Protein AF-A0A8G0KSQ6-F1 (afdb_monomer)

pLDDT: mean 73.87, std 22.84, range [33.41, 97.75]

Foldseek 3Di:
DKDKDAADPQKKKFKDAPNAGDDIHDGGIDIDDDPRIDIDMDGLVAWDDDPDDVVRVCVPVVVVVQWDFDDDPPDDGTTHGPDVPDDDDDDDDDDDDDDDDDDDDD

Secondary structure (DSSP, 8-state):
-EEEEEEPTTEEEEEEETTEEEEEE-SEEEEEESSSEEEEEEETTS----SS-HHHHTTSHHHHHHEEEEEETTTEEEEEE--TT-----PPP-------------

Solvent-accessible surface area (backbone atoms only — not comparable to full-atom values): 6950 Å² total; per-residue (Å²): 91,79,46,82,46,78,30,50,86,63,29,37,31,42,30,26,44,89,90,38,83,74,49,78,39,60,62,44,80,46,79,48,78,51,73,72,71,45,75,47,77,44,55,46,88,44,69,73,81,72,98,63,66,60,78,66,54,50,72,39,62,72,55,39,72,31,45,45,84,42,83,44,93,92,84,46,75,50,31,43,46,55,49,99,84,55,88,77,89,81,77,83,88,80,87,92,77,91,78,88,81,80,88,83,76,134

Sequence (106 aa):
MIQRITIETFQVGLVFKNKKLTKVLTEGKHFLIGTQLEVRYFDMRTPFETDLELDVLLKNETLAQMLEVVEVADYHVVLQFVNKNFKTVLKKENMPFGKAFTSTNL

Mean predicted aligned error: 11.39 Å

Organism: NCBI:txid996

Structure (mmCIF, N/CA/C/O backbone):
data_AF-A0A8G0KSQ6-F1
#
_entry.id   AF-A0A8G0KSQ6-F1
#
loop_
_atom_site.group_PDB
_atom_site.id
_atom_site.type_symbol
_atom_site.label_atom_id
_atom_site.label_alt_id
_atom_site.label_comp_id
_atom_site.label_asym_id
_atom_site.label_entity_id
_atom_site.label_seq_id
_atom_site.pdbx_PDB_ins_code
_atom_site.Cartn_x
_atom_site.Cartn_y
_atom_site.Cartn_z
_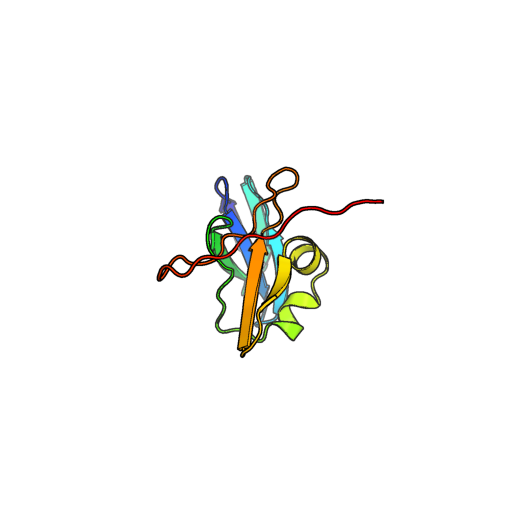atom_site.occupancy
_atom_site.B_iso_or_equiv
_atom_site.auth_seq_id
_atom_site.auth_comp_id
_atom_site.auth_asym_id
_atom_site.auth_atom_id
_atom_site.pdbx_PDB_model_num
ATOM 1 N N . MET A 1 1 ? -11.339 0.396 17.630 1.00 89.56 1 MET A N 1
ATOM 2 C CA . MET A 1 1 ? -9.966 0.858 17.921 1.00 89.56 1 MET A CA 1
ATOM 3 C C . MET A 1 1 ? -9.595 1.917 16.894 1.00 89.56 1 MET A C 1
ATOM 5 O O . MET A 1 1 ? -10.060 1.823 15.761 1.00 89.56 1 MET A O 1
ATOM 9 N N . ILE A 1 2 ? -8.835 2.939 17.287 1.00 94.50 2 ILE A N 1
ATOM 10 C CA . ILE A 1 2 ? -8.310 3.954 16.362 1.00 94.50 2 ILE A CA 1
ATOM 11 C C . ILE A 1 2 ? -6.805 3.732 16.251 1.00 94.50 2 ILE A C 1
ATOM 13 O O . ILE A 1 2 ? -6.137 3.569 17.268 1.00 94.50 2 ILE A O 1
ATOM 17 N N . GLN A 1 3 ? -6.290 3.703 15.027 1.00 94.19 3 GLN A N 1
ATOM 18 C CA . GLN A 1 3 ? -4.870 3.541 14.736 1.00 94.19 3 GLN A CA 1
ATOM 19 C C . GLN A 1 3 ? -4.403 4.721 13.888 1.00 94.19 3 GLN A C 1
ATOM 21 O O . GLN A 1 3 ? -5.058 5.077 12.906 1.00 94.19 3 GLN A O 1
ATOM 26 N N . ARG A 1 4 ? -3.283 5.337 14.271 1.00 96.50 4 ARG A N 1
ATOM 27 C CA . ARG A 1 4 ? -2.643 6.393 13.485 1.00 96.50 4 ARG A CA 1
ATOM 28 C C . ARG A 1 4 ? -1.538 5.771 12.645 1.00 96.50 4 ARG A C 1
ATOM 30 O O . ARG A 1 4 ? -0.614 5.191 13.204 1.00 96.50 4 ARG A O 1
ATOM 37 N N . ILE A 1 5 ? -1.641 5.926 11.333 1.00 97.38 5 ILE A N 1
ATOM 38 C CA . ILE A 1 5 ? -0.694 5.397 10.354 1.00 97.38 5 ILE A CA 1
ATOM 39 C C . ILE A 1 5 ? -0.009 6.570 9.659 1.00 97.38 5 ILE A C 1
ATOM 41 O O . ILE A 1 5 ? -0.662 7.551 9.302 1.00 97.38 5 ILE A O 1
ATOM 45 N N . THR A 1 6 ? 1.298 6.461 9.465 1.00 97.75 6 THR A N 1
ATOM 46 C CA . THR A 1 6 ? 2.067 7.374 8.619 1.00 97.75 6 THR A CA 1
ATOM 47 C C . THR A 1 6 ? 2.524 6.583 7.406 1.00 97.75 6 THR A C 1
ATOM 49 O O . THR A 1 6 ? 3.083 5.504 7.571 1.00 97.75 6 THR A O 1
ATOM 52 N N . ILE A 1 7 ? 2.259 7.108 6.215 1.00 97.12 7 ILE A N 1
ATOM 53 C CA . ILE A 1 7 ? 2.814 6.610 4.960 1.00 97.12 7 ILE A CA 1
ATOM 54 C C . ILE A 1 7 ? 3.925 7.569 4.552 1.00 97.12 7 ILE A C 1
ATOM 56 O O . ILE A 1 7 ? 3.676 8.770 4.410 1.00 97.12 7 ILE A O 1
ATOM 60 N N . GLU A 1 8 ? 5.138 7.046 4.424 1.00 94.31 8 GLU A N 1
ATOM 61 C CA . GLU A 1 8 ? 6.311 7.824 4.026 1.00 94.31 8 GLU A CA 1
ATOM 62 C C . GLU A 1 8 ? 6.320 8.118 2.519 1.00 94.31 8 GLU A C 1
ATOM 64 O O . GLU A 1 8 ? 5.537 7.567 1.740 1.00 94.31 8 GLU A O 1
ATOM 69 N N . THR A 1 9 ? 7.210 9.012 2.090 1.00 88.44 9 THR A N 1
ATOM 70 C CA . THR A 1 9 ? 7.426 9.288 0.668 1.00 88.44 9 THR A CA 1
ATOM 71 C C . THR A 1 9 ? 7.845 8.008 -0.059 1.00 88.44 9 THR A C 1
ATOM 73 O O . THR A 1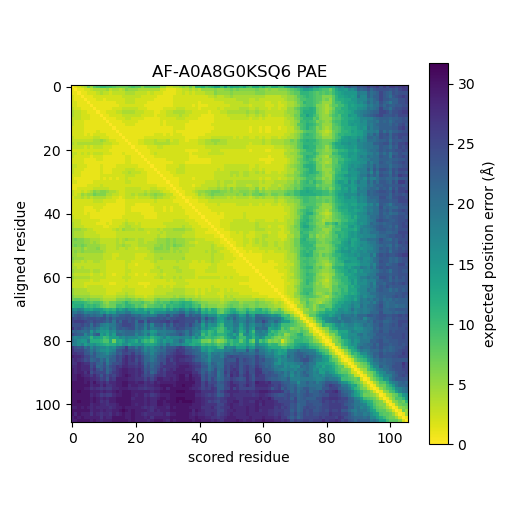 9 ? 8.641 7.225 0.455 1.00 88.44 9 THR A O 1
ATOM 76 N N . PHE A 1 10 ? 7.313 7.801 -1.267 1.00 87.00 10 PHE A N 1
ATOM 77 C CA . PHE A 1 10 ? 7.484 6.570 -2.053 1.00 87.00 10 PHE A CA 1
ATOM 78 C C . PHE A 1 10 ? 6.940 5.301 -1.389 1.00 87.00 10 PHE A C 1
ATOM 80 O O . PHE A 1 10 ? 7.278 4.202 -1.818 1.00 87.00 10 PHE A O 1
ATOM 87 N N . GLN A 1 11 ? 6.084 5.426 -0.378 1.00 89.25 11 GLN A N 1
ATOM 88 C CA . GLN A 1 11 ? 5.410 4.295 0.236 1.00 89.25 11 GLN A CA 1
ATOM 89 C C . GLN A 1 11 ? 3.915 4.318 -0.094 1.00 89.25 11 GLN A C 1
ATOM 91 O O . GLN A 1 11 ? 3.293 5.373 -0.231 1.00 89.25 11 GLN A O 1
ATOM 96 N N . VAL A 1 12 ? 3.315 3.134 -0.170 1.00 92.88 12 VAL A N 1
ATOM 97 C CA . VAL A 1 12 ? 1.862 2.956 -0.172 1.00 92.88 12 VAL A CA 1
ATOM 98 C C . VAL A 1 12 ? 1.466 1.959 0.914 1.00 92.88 12 VAL A C 1
ATOM 100 O O . VAL A 1 12 ? 2.157 0.966 1.143 1.00 92.88 12 VAL A O 1
ATOM 103 N N . GLY A 1 13 ? 0.357 2.221 1.602 1.00 95.56 13 GLY A N 1
ATOM 104 C CA . GLY A 1 13 ? -0.212 1.329 2.610 1.00 95.56 13 GLY A CA 1
ATOM 105 C C . GLY A 1 13 ? -1.463 0.624 2.099 1.00 95.56 13 GLY A C 1
ATOM 106 O O . GLY A 1 13 ? -2.477 1.269 1.844 1.00 95.56 13 GLY A O 1
ATOM 107 N N . LEU A 1 14 ? -1.440 -0.700 1.997 1.00 96.06 14 LEU A N 1
ATOM 108 C CA . LEU A 1 14 ? -2.616 -1.513 1.696 1.00 96.06 14 LEU A CA 1
ATOM 109 C C . LEU A 1 14 ? -3.280 -1.958 2.996 1.00 96.06 14 LEU A C 1
ATOM 111 O O . LEU A 1 14 ? -2.678 -2.666 3.802 1.00 96.06 14 LEU A O 1
ATOM 115 N N . VAL A 1 15 ? -4.526 -1.537 3.208 1.00 96.88 15 VAL A N 1
ATOM 116 C CA . VAL A 1 15 ? -5.284 -1.837 4.426 1.00 96.88 15 VAL A CA 1
ATOM 117 C C . VAL A 1 15 ? -6.208 -3.016 4.187 1.0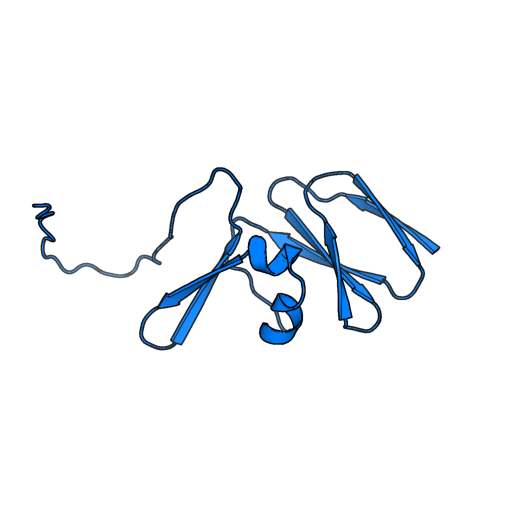0 96.88 15 VAL A C 1
ATOM 119 O O . VAL A 1 15 ? -7.165 -2.931 3.410 1.00 96.88 15 VAL A O 1
ATOM 122 N N . PHE A 1 16 ? -5.981 -4.088 4.927 1.00 95.31 16 PHE A N 1
ATOM 123 C CA . PHE A 1 16 ? -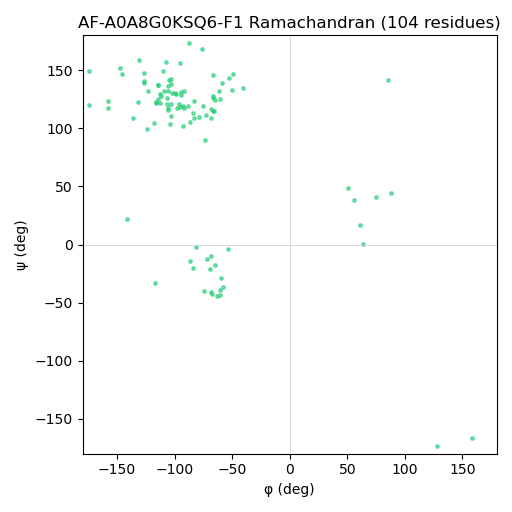6.776 -5.300 4.892 1.00 95.31 16 PHE A CA 1
ATOM 124 C C . PHE A 1 16 ? -7.705 -5.379 6.096 1.00 95.31 16 PHE A C 1
ATOM 126 O O . PHE A 1 16 ? -7.340 -5.022 7.214 1.00 95.31 16 PHE A O 1
ATOM 133 N N . LYS A 1 17 ? -8.911 -5.896 5.867 1.00 94.31 17 LYS A N 1
ATOM 134 C CA . LYS A 1 17 ? -9.829 -6.328 6.921 1.00 94.31 17 LYS A CA 1
ATOM 135 C C . LYS A 1 17 ? -10.333 -7.714 6.567 1.00 94.31 17 LYS A C 1
ATOM 137 O O . LYS A 1 17 ? -10.901 -7.894 5.493 1.00 94.31 17 LYS A O 1
ATOM 142 N N . ASN A 1 18 ? -10.124 -8.691 7.449 1.00 91.25 18 ASN A N 1
ATOM 143 C CA . ASN A 1 18 ? -10.483 -10.093 7.195 1.00 91.25 18 ASN A CA 1
ATOM 144 C C . ASN A 1 18 ? -9.945 -10.599 5.840 1.00 91.25 18 ASN A C 1
ATOM 146 O O . ASN A 1 18 ? -10.698 -11.138 5.034 1.00 91.25 18 ASN A O 1
ATOM 150 N N . LYS A 1 19 ? -8.650 -10.363 5.570 1.00 87.75 19 LYS A N 1
ATOM 151 C CA . LYS A 1 19 ? -7.942 -10.708 4.316 1.00 87.75 19 LYS A CA 1
ATOM 152 C C . LYS A 1 19 ? -8.432 -10.004 3.042 1.00 87.75 19 LYS A C 1
ATOM 154 O O . LYS A 1 19 ? -7.870 -10.221 1.976 1.00 87.75 19 LYS A O 1
ATOM 159 N N . LYS A 1 20 ? -9.435 -9.126 3.126 1.00 91.00 20 LYS A N 1
ATOM 160 C CA . LYS A 1 20 ? -9.911 -8.328 1.991 1.00 91.00 20 LYS A CA 1
ATOM 161 C C . LYS A 1 20 ? -9.235 -6.963 1.980 1.00 91.00 20 LYS A C 1
ATOM 163 O O . LYS A 1 20 ? -9.247 -6.276 3.002 1.00 91.00 20 LYS A O 1
ATOM 168 N N . LEU A 1 21 ? -8.708 -6.548 0.829 1.00 94.81 21 LEU A N 1
ATOM 169 C CA . LEU A 1 21 ? -8.219 -5.185 0.624 1.00 94.81 21 LEU A CA 1
ATOM 170 C C . LEU A 1 21 ? -9.393 -4.199 0.719 1.00 94.81 21 LEU A C 1
ATOM 172 O O . LEU A 1 21 ? -10.395 -4.335 0.016 1.00 94.81 21 LEU A O 1
ATOM 176 N N . THR A 1 22 ? -9.282 -3.218 1.611 1.00 94.62 22 THR A N 1
ATOM 177 C CA . THR A 1 22 ? -10.351 -2.245 1.897 1.00 94.62 22 THR A CA 1
ATOM 178 C C . THR A 1 22 ? -9.976 -0.815 1.557 1.00 94.62 22 THR A C 1
ATOM 180 O O . THR A 1 22 ? -10.854 -0.044 1.177 1.00 94.62 22 THR A O 1
ATOM 183 N N . LYS A 1 23 ? -8.701 -0.442 1.708 1.00 95.12 23 LYS A N 1
ATOM 184 C CA . LYS A 1 23 ? -8.206 0.906 1.415 1.00 95.12 23 LYS A CA 1
ATOM 185 C C . LYS A 1 23 ? -6.772 0.852 0.912 1.00 95.12 23 LYS A C 1
ATOM 187 O O . LYS A 1 23 ? -6.009 -0.023 1.313 1.00 95.12 23 LYS A O 1
ATOM 192 N N . VAL A 1 24 ? -6.427 1.844 0.103 1.00 95.00 24 VAL A N 1
ATOM 193 C CA . VAL A 1 24 ? -5.063 2.162 -0.316 1.00 95.00 24 VAL A CA 1
ATOM 194 C C . VAL A 1 24 ? -4.732 3.531 0.271 1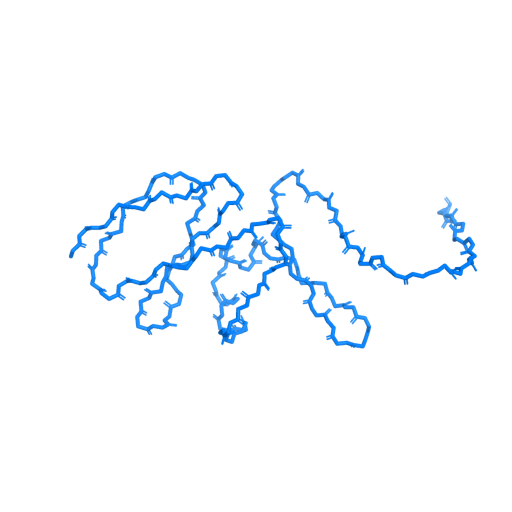.00 95.00 24 VAL A C 1
ATOM 196 O O . VAL A 1 24 ? -5.499 4.477 0.101 1.00 95.00 24 VAL A O 1
ATOM 199 N N . LEU A 1 25 ? -3.640 3.621 1.021 1.00 95.56 25 LEU A N 1
ATOM 200 C CA . LEU A 1 25 ? -3.171 4.839 1.670 1.00 95.56 25 LEU A CA 1
ATOM 201 C C . LEU A 1 25 ? -1.943 5.349 0.923 1.00 95.56 25 LEU A C 1
ATOM 203 O O . LEU A 1 25 ? -0.942 4.644 0.832 1.00 95.56 25 LEU A O 1
ATOM 207 N N . THR A 1 26 ? -2.015 6.572 0.415 1.00 92.44 26 THR A N 1
ATOM 208 C CA . THR A 1 26 ? -0.872 7.286 -0.169 1.00 92.44 26 THR A CA 1
ATOM 209 C C . THR A 1 26 ? -0.103 8.046 0.911 1.00 92.44 26 THR A C 1
ATOM 211 O O . THR A 1 26 ? -0.565 8.129 2.051 1.00 92.44 26 THR A O 1
ATOM 214 N N . GLU A 1 27 ? 1.040 8.629 0.545 1.00 93.69 27 GLU A N 1
ATOM 215 C CA . GLU A 1 27 ? 1.867 9.478 1.412 1.00 93.69 27 GLU A CA 1
ATOM 216 C C . GLU A 1 27 ? 1.039 10.428 2.298 1.00 93.69 27 GLU A C 1
ATOM 218 O O . GLU A 1 27 ? 0.085 11.068 1.843 1.00 93.69 27 GLU A O 1
ATOM 223 N N . GLY A 1 28 ? 1.401 10.501 3.582 1.00 95.38 28 GLY A N 1
ATOM 224 C CA . GLY A 1 28 ? 0.748 11.356 4.570 1.00 95.38 28 GLY A CA 1
ATOM 225 C C . GLY A 1 28 ? 0.313 10.630 5.844 1.00 95.38 28 GLY A C 1
ATOM 226 O O . GLY A 1 28 ? 0.626 9.464 6.087 1.00 95.38 28 GLY A O 1
ATOM 227 N N . LYS A 1 29 ? -0.409 11.356 6.705 1.00 97.69 29 LYS A N 1
ATOM 228 C CA . LYS A 1 29 ? -0.921 10.842 7.984 1.00 97.69 29 LYS A CA 1
ATOM 229 C C . LYS A 1 29 ? -2.383 10.439 7.847 1.00 97.69 29 LYS A C 1
ATOM 231 O O . LYS A 1 29 ? -3.210 11.244 7.431 1.00 97.69 29 LYS A O 1
ATOM 236 N N . HIS A 1 30 ? -2.703 9.229 8.291 1.00 97.31 30 HIS A N 1
ATOM 237 C CA . HIS A 1 30 ? -4.037 8.643 8.208 1.00 97.31 30 HIS A CA 1
ATOM 238 C C . HIS A 1 30 ? -4.510 8.155 9.573 1.00 97.31 30 HIS A C 1
ATOM 240 O O . HIS A 1 30 ? -3.727 7.670 10.393 1.00 97.31 30 HIS A O 1
ATOM 246 N N . PHE A 1 31 ? -5.819 8.230 9.796 1.00 96.69 31 PHE A N 1
ATOM 247 C CA . PHE A 1 31 ? -6.471 7.598 10.937 1.00 96.69 31 PHE A CA 1
ATOM 248 C C . PHE A 1 31 ? -7.366 6.469 10.442 1.00 96.69 31 PHE A C 1
ATOM 250 O O . PHE A 1 31 ? -8.283 6.675 9.645 1.00 96.69 31 PHE A O 1
ATOM 257 N N . LEU A 1 32 ? -7.101 5.261 10.926 1.00 96.25 32 LEU A N 1
ATOM 258 C CA . LEU A 1 32 ? -7.914 4.087 10.656 1.00 96.25 32 LEU A CA 1
ATOM 259 C C . LEU A 1 32 ? -8.794 3.788 11.864 1.00 96.25 32 LEU A C 1
ATOM 261 O O . LEU A 1 32 ? -8.315 3.719 12.995 1.00 96.25 32 LEU A O 1
ATOM 265 N N . ILE A 1 33 ? -10.085 3.589 11.613 1.00 95.00 33 ILE A N 1
ATOM 266 C CA . ILE A 1 33 ? -11.078 3.265 12.637 1.00 95.00 33 ILE A CA 1
ATOM 267 C C . ILE A 1 33 ? -11.623 1.873 12.338 1.00 95.00 33 ILE A C 1
ATOM 269 O O . ILE A 1 33 ? -12.140 1.619 11.250 1.00 95.00 33 ILE A O 1
ATOM 273 N N . GLY A 1 34 ? -11.505 0.966 13.304 1.00 92.19 34 GLY A N 1
ATOM 274 C CA . GLY A 1 34 ? -12.025 -0.390 13.182 1.00 92.19 34 GLY A CA 1
ATOM 275 C C . GLY A 1 34 ? -11.350 -1.374 14.125 1.00 92.19 34 GLY A C 1
ATOM 276 O O . GLY A 1 34 ? -10.668 -0.995 15.076 1.00 92.19 34 GLY A O 1
ATOM 277 N N . THR A 1 35 ? -11.572 -2.652 13.864 1.00 91.88 35 THR A N 1
ATOM 278 C CA . THR A 1 35 ? -10.888 -3.791 14.480 1.00 91.88 35 THR A CA 1
ATOM 279 C C . THR A 1 35 ? -10.441 -4.726 13.360 1.00 91.88 35 THR A C 1
ATOM 281 O O . THR A 1 35 ? -10.984 -4.649 12.252 1.00 91.88 35 THR A O 1
ATOM 284 N N . GLN A 1 36 ? -9.449 -5.580 13.639 1.00 92.75 36 GLN A N 1
ATOM 285 C CA . GLN A 1 36 ? -8.913 -6.553 12.671 1.00 92.75 36 GLN A CA 1
ATOM 286 C C . GLN A 1 36 ? -8.424 -5.894 11.369 1.00 92.75 36 GLN A C 1
ATOM 288 O O . GLN A 1 36 ? -8.650 -6.411 10.275 1.00 92.75 36 GLN A O 1
ATOM 293 N N . LEU A 1 37 ? -7.809 -4.715 11.501 1.00 95.62 37 LEU A N 1
ATOM 294 C CA . LEU A 1 37 ? -7.169 -4.019 10.393 1.00 95.62 37 LEU A CA 1
ATOM 295 C C . LEU A 1 37 ? -5.686 -4.378 10.374 1.00 95.62 37 LEU A C 1
ATOM 297 O O . LEU A 1 37 ? -5.014 -4.231 11.393 1.00 95.62 37 LEU A O 1
ATOM 301 N N . GLU A 1 38 ? -5.201 -4.795 9.215 1.00 95.31 38 GLU A N 1
ATOM 302 C CA . GLU A 1 38 ? -3.786 -5.021 8.926 1.00 95.31 38 GLU A CA 1
ATOM 303 C C . GLU A 1 38 ? -3.350 -4.009 7.867 1.00 95.31 38 GLU A C 1
ATOM 305 O O . GLU A 1 38 ? -4.090 -3.754 6.917 1.00 95.31 38 GLU A O 1
ATOM 310 N N . VAL A 1 39 ? -2.171 -3.410 8.029 1.00 96.06 39 VAL A N 1
ATOM 311 C CA . VAL A 1 39 ? -1.592 -2.504 7.030 1.00 96.06 39 VAL A CA 1
ATOM 312 C C . VAL A 1 39 ? -0.304 -3.122 6.519 1.00 96.06 39 VAL A C 1
ATOM 314 O O . VAL A 1 39 ? 0.604 -3.383 7.305 1.00 96.06 39 VAL A O 1
ATOM 317 N N . ARG A 1 40 ? -0.230 -3.340 5.206 1.00 95.25 40 ARG A N 1
ATOM 318 C CA . ARG A 1 40 ? 0.988 -3.770 4.518 1.00 95.25 40 ARG A CA 1
ATOM 319 C C . ARG A 1 40 ? 1.565 -2.603 3.742 1.00 95.25 40 ARG A C 1
ATOM 321 O O . ARG A 1 40 ? 0.829 -1.919 3.036 1.00 95.25 40 ARG A O 1
ATOM 328 N N . TYR A 1 41 ? 2.861 -2.380 3.885 1.00 94.38 41 TYR A N 1
ATOM 329 C CA . TYR A 1 41 ? 3.545 -1.249 3.277 1.00 94.38 41 TYR A CA 1
ATOM 330 C C . TYR A 1 41 ? 4.379 -1.721 2.096 1.00 94.38 41 TYR A C 1
ATOM 332 O O . TYR A 1 41 ? 5.079 -2.725 2.208 1.00 94.38 41 TYR A O 1
ATOM 340 N N . PHE A 1 42 ? 4.321 -0.979 0.997 1.00 90.44 42 PHE A N 1
ATOM 341 C CA . PHE A 1 42 ? 5.080 -1.274 -0.213 1.00 90.44 42 PHE A CA 1
ATOM 342 C C . PHE A 1 42 ? 5.884 -0.053 -0.632 1.00 90.44 42 PHE A C 1
ATOM 344 O O . PHE A 1 42 ? 5.383 1.072 -0.561 1.00 90.44 42 PHE A O 1
ATOM 351 N N . ASP A 1 43 ? 7.122 -0.293 -1.059 1.00 86.81 43 ASP A N 1
ATOM 352 C CA . ASP A 1 43 ? 7.983 0.716 -1.663 1.00 86.81 43 ASP A CA 1
ATOM 353 C C . ASP A 1 43 ? 7.637 0.840 -3.151 1.00 86.81 43 ASP A C 1
ATOM 355 O O . ASP A 1 43 ? 7.665 -0.131 -3.904 1.00 86.81 43 ASP A O 1
ATOM 359 N N . MET A 1 44 ? 7.297 2.052 -3.573 1.00 83.50 44 MET A N 1
ATOM 360 C CA . MET A 1 44 ? 6.921 2.371 -4.946 1.00 83.50 44 MET A CA 1
ATOM 361 C C . MET A 1 44 ? 8.110 2.348 -5.915 1.00 83.50 44 MET A C 1
ATOM 363 O O . MET A 1 44 ? 7.916 2.395 -7.129 1.00 83.50 44 MET A O 1
ATOM 367 N N . ARG A 1 45 ? 9.343 2.312 -5.399 1.00 80.69 45 ARG A N 1
ATOM 368 C CA . ARG A 1 45 ? 10.586 2.279 -6.186 1.00 80.69 45 ARG A CA 1
ATOM 369 C C . ARG A 1 45 ? 10.999 0.860 -6.563 1.00 80.69 45 ARG A C 1
ATOM 371 O O . ARG A 1 45 ? 11.869 0.691 -7.414 1.00 80.69 45 ARG A O 1
ATOM 378 N N . THR A 1 46 ? 10.404 -0.142 -5.926 1.00 78.31 46 THR A N 1
ATOM 379 C CA . THR A 1 46 ? 10.644 -1.558 -6.204 1.00 78.31 46 THR A CA 1
ATOM 380 C C . THR A 1 46 ? 9.440 -2.169 -6.919 1.00 78.31 46 THR A C 1
ATOM 382 O O . THR A 1 46 ? 8.332 -1.641 -6.797 1.00 78.31 46 THR A O 1
ATOM 385 N N . PRO A 1 47 ? 9.621 -3.281 -7.654 1.00 78.00 47 PRO A N 1
ATOM 386 C CA . PRO A 1 47 ? 8.495 -4.045 -8.177 1.00 78.00 47 PRO A CA 1
ATOM 387 C C . PRO A 1 47 ? 7.499 -4.402 -7.068 1.00 78.00 47 PRO A C 1
ATOM 389 O O . PRO A 1 47 ? 7.892 -4.680 -5.934 1.00 78.00 47 PRO A O 1
ATOM 392 N N . PHE A 1 48 ? 6.207 -4.386 -7.391 1.00 80.62 48 PHE A N 1
ATOM 393 C CA . PHE A 1 48 ? 5.183 -4.821 -6.447 1.00 80.62 48 PHE A CA 1
ATOM 394 C C . PHE A 1 48 ? 5.218 -6.347 -6.289 1.00 80.62 48 PHE A C 1
ATOM 396 O O . PHE A 1 48 ? 4.859 -7.082 -7.207 1.00 80.62 48 PHE A O 1
ATOM 403 N N . GLU A 1 49 ? 5.630 -6.815 -5.111 1.00 81.00 49 GLU A N 1
ATOM 404 C CA . GLU A 1 49 ? 5.689 -8.235 -4.752 1.00 81.00 49 GLU A CA 1
ATOM 405 C C . GLU A 1 49 ? 4.671 -8.548 -3.656 1.00 81.00 49 GLU A C 1
ATOM 407 O O . GLU A 1 49 ? 4.633 -7.877 -2.628 1.00 81.00 49 GLU A O 1
ATOM 412 N N . THR A 1 50 ? 3.844 -9.577 -3.836 1.00 81.75 50 THR A N 1
ATOM 413 C CA . THR A 1 50 ? 2.853 -9.981 -2.833 1.00 81.75 50 THR A CA 1
ATOM 414 C C . THR A 1 50 ? 2.658 -11.494 -2.820 1.00 81.75 50 THR A C 1
ATOM 416 O O . THR A 1 50 ? 2.731 -12.153 -3.851 1.00 81.75 50 THR A O 1
ATOM 419 N N . ASP A 1 51 ? 2.389 -12.039 -1.636 1.00 84.31 51 ASP A N 1
ATOM 420 C CA . ASP A 1 51 ? 1.945 -13.417 -1.395 1.00 84.31 51 ASP A CA 1
ATOM 421 C C . ASP A 1 51 ? 0.428 -13.607 -1.611 1.00 84.31 51 ASP A C 1
ATOM 423 O O . ASP A 1 51 ? -0.088 -14.712 -1.448 1.00 84.31 51 ASP A O 1
ATOM 427 N N . LEU A 1 52 ? -0.304 -12.536 -1.938 1.00 84.88 52 LEU A N 1
ATOM 428 C CA . LEU A 1 52 ? -1.747 -12.552 -2.174 1.00 84.88 52 LEU A CA 1
ATOM 429 C C . LEU A 1 52 ? -2.074 -12.698 -3.664 1.00 84.88 52 LEU A C 1
ATOM 431 O O . LEU A 1 52 ? -1.301 -12.314 -4.537 1.00 84.88 52 LEU A O 1
ATOM 435 N N . GLU A 1 53 ? -3.272 -13.200 -3.957 1.00 85.00 53 GLU A N 1
ATOM 436 C CA . GLU A 1 53 ? -3.762 -13.341 -5.329 1.00 85.00 53 GLU A 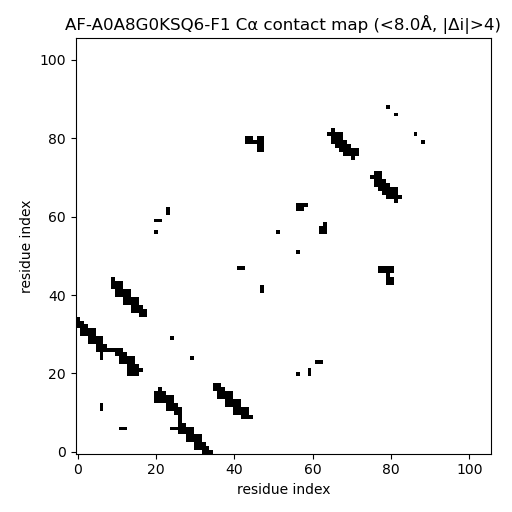CA 1
ATOM 437 C C . GLU A 1 53 ? -3.969 -11.964 -5.983 1.00 85.00 53 GLU A C 1
ATOM 439 O O . GLU A 1 53 ? -4.813 -11.168 -5.554 1.00 85.00 53 GLU A O 1
ATOM 444 N N . LEU A 1 54 ? -3.185 -11.678 -7.026 1.00 81.00 54 LEU A N 1
ATOM 445 C CA . LEU A 1 54 ? -3.133 -10.363 -7.665 1.00 81.00 54 LEU A CA 1
ATOM 446 C C . LEU A 1 54 ? -4.494 -9.939 -8.233 1.00 81.00 54 LEU A C 1
ATOM 448 O O . LEU A 1 54 ? -4.928 -8.814 -7.991 1.00 81.00 54 LEU A O 1
ATOM 452 N N . ASP A 1 55 ? -5.213 -10.848 -8.891 1.00 81.94 55 ASP A N 1
ATOM 453 C CA . ASP A 1 55 ? -6.545 -10.582 -9.450 1.00 81.94 55 ASP A CA 1
ATOM 454 C C . ASP A 1 55 ? -7.557 -10.151 -8.381 1.00 81.94 55 ASP A C 1
ATOM 456 O O . ASP A 1 55 ? -8.490 -9.392 -8.649 1.00 81.94 55 ASP A O 1
ATOM 460 N N . VAL A 1 56 ? -7.378 -10.598 -7.134 1.00 86.75 56 VAL A N 1
ATOM 461 C CA . VAL A 1 56 ? -8.213 -10.174 -6.005 1.00 86.75 56 VAL A CA 1
ATOM 462 C C . VAL A 1 56 ? -7.855 -8.757 -5.565 1.00 86.75 56 VAL A C 1
ATOM 464 O O . VAL A 1 56 ? -8.754 -7.972 -5.255 1.00 86.75 56 VAL A O 1
ATOM 467 N N . LEU A 1 57 ? -6.566 -8.413 -5.550 1.00 86.81 57 LEU A N 1
ATOM 468 C CA . LEU A 1 57 ? -6.090 -7.073 -5.203 1.00 86.81 57 LEU A CA 1
ATOM 469 C C . LEU A 1 57 ? -6.486 -6.031 -6.256 1.00 86.81 57 LEU A C 1
ATOM 471 O O . LEU A 1 57 ? -6.943 -4.946 -5.893 1.00 86.81 57 LEU A O 1
ATOM 475 N N . LEU A 1 58 ? -6.391 -6.380 -7.542 1.00 86.31 58 LEU A N 1
ATOM 476 C CA . LEU A 1 58 ? -6.724 -5.503 -8.671 1.00 86.31 58 LEU A CA 1
ATOM 477 C C . LEU A 1 58 ? -8.225 -5.195 -8.796 1.00 86.31 58 LEU A C 1
ATOM 479 O O . LEU A 1 58 ? -8.601 -4.272 -9.512 1.00 86.31 58 LEU A O 1
ATOM 483 N N . LYS A 1 59 ? -9.099 -5.870 -8.034 1.00 88.25 59 LYS A N 1
ATOM 484 C CA . LYS A 1 59 ? -10.504 -5.439 -7.869 1.00 88.25 59 LYS A CA 1
ATOM 485 C C . LYS A 1 59 ? -10.630 -4.098 -7.143 1.00 88.25 59 LYS A C 1
ATOM 487 O O . LYS A 1 59 ? -11.694 -3.485 -7.177 1.00 88.25 59 LYS A O 1
ATOM 492 N N . ASN A 1 60 ? -9.589 -3.653 -6.438 1.00 90.06 60 ASN A N 1
ATOM 493 C CA . ASN A 1 60 ? -9.539 -2.309 -5.884 1.00 90.06 60 ASN A CA 1
ATOM 494 C C . ASN A 1 60 ? -9.055 -1.324 -6.957 1.00 90.06 60 ASN A C 1
ATOM 496 O O . ASN A 1 60 ? -7.876 -1.308 -7.298 1.00 90.06 60 ASN A O 1
ATOM 500 N N . GLU A 1 61 ? -9.957 -0.473 -7.446 1.00 87.94 61 GLU A N 1
ATOM 501 C CA . GLU A 1 61 ? -9.667 0.473 -8.534 1.00 87.94 61 GLU A CA 1
ATOM 502 C C . GLU A 1 61 ? -8.510 1.427 -8.217 1.00 87.94 61 GLU A C 1
ATOM 504 O O . GLU A 1 61 ? -7.715 1.738 -9.099 1.00 87.94 61 GLU A O 1
ATOM 509 N N . THR A 1 62 ? -8.373 1.866 -6.961 1.00 89.06 62 THR A N 1
ATOM 510 C CA . THR A 1 62 ? -7.260 2.736 -6.557 1.00 89.06 62 THR A CA 1
ATOM 511 C C . THR A 1 62 ? -5.923 2.023 -6.717 1.00 89.06 62 THR A C 1
ATOM 513 O O . THR A 1 62 ? -4.990 2.606 -7.257 1.00 89.06 62 THR A O 1
ATOM 516 N N . LEU A 1 63 ? -5.828 0.761 -6.289 1.00 88.06 63 LEU A N 1
ATOM 517 C CA . LEU A 1 63 ? -4.614 -0.029 -6.477 1.00 88.06 63 LEU A CA 1
ATOM 518 C C . LEU A 1 63 ? -4.369 -0.334 -7.959 1.00 88.06 63 LEU A C 1
ATOM 520 O O . LEU A 1 63 ? -3.246 -0.187 -8.425 1.00 88.06 63 LEU A O 1
ATOM 524 N N . ALA A 1 64 ? -5.411 -0.701 -8.707 1.00 86.00 64 ALA A N 1
ATOM 525 C CA . ALA A 1 64 ? -5.297 -1.000 -10.132 1.00 86.00 64 ALA A CA 1
ATOM 526 C C . ALA A 1 64 ? -4.784 0.201 -10.941 1.00 86.00 64 ALA A C 1
ATOM 528 O O . ALA A 1 64 ? -3.941 0.037 -11.811 1.00 86.00 64 ALA A O 1
ATOM 529 N N . GLN A 1 65 ? -5.224 1.419 -10.616 1.00 84.31 65 GLN A N 1
ATOM 530 C CA . GLN A 1 65 ? -4.728 2.648 -11.248 1.00 84.31 65 GLN A CA 1
ATOM 531 C C . GLN A 1 65 ? -3.280 2.983 -10.879 1.00 84.31 65 GLN A C 1
ATOM 533 O O . GLN A 1 65 ? -2.632 3.757 -11.581 1.00 84.31 65 GLN A O 1
ATOM 538 N N . MET A 1 66 ? -2.783 2.450 -9.761 1.00 80.06 66 MET A N 1
ATOM 539 C CA . MET A 1 66 ? -1.406 2.651 -9.330 1.00 80.06 66 MET A CA 1
ATOM 540 C C . MET A 1 66 ? -0.443 1.668 -9.985 1.00 80.06 66 MET A C 1
ATOM 542 O O . MET A 1 66 ? 0.743 1.959 -9.991 1.00 80.06 66 MET A O 1
ATOM 546 N N . LEU A 1 67 ? -0.907 0.537 -10.514 1.00 78.88 67 LEU A N 1
ATOM 547 C CA . LEU A 1 67 ? -0.045 -0.514 -11.046 1.00 78.88 67 LEU A CA 1
ATOM 548 C C . LEU A 1 67 ? -0.101 -0.533 -12.575 1.00 78.88 67 LEU A C 1
ATOM 550 O O . LEU A 1 67 ? -1.169 -0.660 -13.166 1.00 78.88 67 LEU A O 1
ATOM 554 N N . GLU A 1 68 ? 1.061 -0.458 -13.217 1.00 70.44 68 GLU A N 1
ATOM 555 C CA . GLU A 1 68 ? 1.188 -0.750 -14.646 1.00 70.44 68 GLU A CA 1
ATOM 556 C C . GLU A 1 68 ? 1.561 -2.222 -14.834 1.00 70.44 68 GLU A C 1
ATOM 558 O O . GLU A 1 68 ? 2.594 -2.666 -14.342 1.00 70.44 68 GLU A O 1
ATOM 563 N N . VAL A 1 69 ? 0.711 -2.980 -15.529 1.00 66.94 69 VAL A N 1
ATOM 564 C CA . VAL A 1 69 ? 0.936 -4.395 -15.851 1.00 66.94 69 VAL A CA 1
ATOM 565 C C . VAL A 1 69 ? 1.743 -4.479 -17.142 1.00 66.94 69 VAL A C 1
ATOM 567 O O . VAL A 1 69 ? 1.198 -4.259 -18.221 1.00 66.94 69 VAL A O 1
ATOM 570 N N . VAL A 1 70 ? 3.034 -4.810 -17.044 1.00 63.59 70 VAL A N 1
ATOM 571 C CA . VAL A 1 70 ? 3.875 -5.074 -18.222 1.00 63.59 70 VAL A CA 1
ATOM 572 C C . VAL A 1 70 ? 4.128 -6.570 -18.339 1.00 63.59 70 VAL A C 1
ATOM 574 O O . VAL A 1 70 ? 4.778 -7.164 -17.480 1.00 63.59 70 VAL A O 1
ATOM 577 N N . GLU A 1 71 ? 3.624 -7.171 -19.413 1.00 55.75 71 GLU A N 1
ATOM 578 C CA . GLU A 1 71 ? 3.882 -8.566 -19.762 1.00 55.75 71 GLU A CA 1
ATOM 579 C C . GLU A 1 71 ? 5.205 -8.660 -20.534 1.00 55.75 71 GLU A C 1
ATOM 581 O O . GLU A 1 71 ? 5.341 -8.130 -21.639 1.00 55.75 71 GLU A O 1
ATOM 586 N N . VAL A 1 72 ? 6.215 -9.295 -19.938 1.00 57.75 72 VAL A N 1
ATOM 587 C CA . VAL A 1 72 ? 7.488 -9.574 -20.611 1.00 57.75 72 VAL A CA 1
ATOM 588 C C . VAL A 1 72 ? 7.467 -11.023 -21.091 1.00 57.75 72 VAL A C 1
ATOM 590 O O . VAL A 1 72 ? 7.123 -11.921 -20.318 1.00 57.75 72 VAL A O 1
ATOM 593 N N . ALA A 1 73 ? 7.814 -11.241 -22.365 1.00 46.56 73 ALA A N 1
ATOM 594 C CA . ALA A 1 73 ? 7.826 -12.565 -22.986 1.00 46.56 73 ALA A CA 1
ATOM 595 C C . ALA A 1 73 ? 8.592 -13.583 -22.117 1.00 46.56 73 ALA A C 1
ATOM 597 O O . ALA A 1 73 ? 9.684 -13.287 -21.631 1.00 46.56 73 ALA A O 1
ATOM 598 N N . ASP A 1 74 ? 7.975 -14.754 -21.934 1.00 46.34 74 ASP A N 1
ATOM 599 C CA . ASP A 1 74 ? 8.380 -15.880 -21.078 1.00 46.34 74 ASP A CA 1
ATOM 600 C C . ASP A 1 74 ? 8.183 -15.715 -19.549 1.00 46.34 74 ASP A C 1
ATOM 602 O O . ASP A 1 74 ? 8.981 -16.219 -18.767 1.00 46.34 74 ASP A O 1
ATOM 606 N N . TYR A 1 75 ? 7.058 -15.134 -19.102 1.00 44.56 75 TYR A N 1
ATOM 607 C CA . TYR A 1 75 ? 6.506 -15.242 -17.724 1.00 44.56 75 TYR A CA 1
ATOM 608 C C . TYR A 1 75 ? 6.965 -14.245 -16.652 1.00 44.56 75 TYR A C 1
ATOM 610 O O . TYR A 1 75 ? 7.164 -14.637 -15.502 1.00 44.56 75 TYR A O 1
ATOM 618 N N . HIS A 1 76 ? 7.049 -12.946 -16.938 1.00 47.94 76 HIS A N 1
ATOM 619 C CA . HIS A 1 76 ? 7.198 -11.979 -15.843 1.00 47.94 76 HIS A CA 1
ATOM 620 C C . HIS A 1 76 ? 6.286 -10.770 -16.041 1.00 47.94 76 HIS A C 1
ATOM 622 O O . HIS A 1 76 ? 6.511 -9.944 -16.922 1.00 47.94 76 HIS A O 1
ATOM 628 N N . VAL A 1 77 ? 5.250 -10.680 -15.203 1.00 50.97 77 VAL A N 1
ATOM 629 C CA . VAL A 1 77 ? 4.457 -9.463 -15.022 1.00 50.97 77 VAL A CA 1
ATOM 630 C C . VAL A 1 77 ? 5.260 -8.536 -14.114 1.00 50.97 77 VAL A C 1
ATOM 632 O O . VAL A 1 77 ? 5.437 -8.828 -12.932 1.00 50.97 77 VAL A O 1
ATOM 635 N N . VAL A 1 78 ? 5.787 -7.439 -14.659 1.00 52.91 78 VAL A N 1
ATOM 636 C CA . VAL A 1 78 ? 6.459 -6.405 -13.860 1.00 52.91 78 VAL A CA 1
ATOM 637 C C . VAL A 1 78 ? 5.440 -5.324 -13.549 1.00 52.91 78 VAL A C 1
ATOM 639 O O . VAL A 1 78 ? 4.909 -4.695 -14.460 1.00 52.91 78 VAL A O 1
ATOM 642 N N . LEU A 1 79 ? 5.168 -5.131 -12.259 1.00 59.72 79 LEU A N 1
ATOM 643 C CA . LEU A 1 79 ? 4.258 -4.107 -11.764 1.00 59.72 79 LEU A CA 1
ATOM 644 C C . LEU A 1 79 ? 5.061 -2.947 -11.190 1.00 59.72 79 LEU A C 1
ATOM 646 O O . LEU A 1 79 ? 5.704 -3.090 -10.146 1.00 59.72 79 LEU A O 1
ATOM 650 N N . GLN A 1 80 ? 5.020 -1.807 -11.875 1.00 59.56 80 GLN A N 1
ATOM 651 C CA . GLN A 1 80 ? 5.594 -0.558 -11.384 1.00 59.56 80 GLN A CA 1
ATOM 652 C C . GLN A 1 80 ? 4.480 0.355 -10.877 1.00 59.56 80 GLN A C 1
ATOM 654 O O . GLN A 1 80 ? 3.428 0.482 -11.507 1.00 59.56 80 GLN A O 1
ATOM 659 N N . PHE A 1 81 ? 4.725 1.009 -9.741 1.00 61.66 81 PHE A N 1
ATOM 660 C CA . PHE A 1 81 ? 3.844 2.058 -9.258 1.00 61.66 81 PHE A CA 1
ATOM 661 C C . PHE A 1 81 ? 3.923 3.282 -10.179 1.00 61.66 81 PHE A C 1
ATOM 663 O O . PHE A 1 81 ? 4.971 3.925 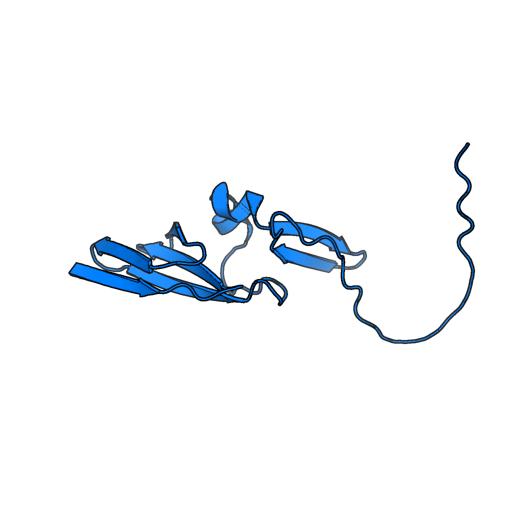-10.273 1.00 61.66 81 PHE A O 1
ATOM 670 N N . VAL A 1 82 ? 2.815 3.638 -10.833 1.00 55.47 82 VAL A N 1
ATOM 671 C CA . VAL A 1 82 ? 2.717 4.844 -11.660 1.00 55.47 82 VAL A CA 1
ATOM 672 C C . VAL A 1 82 ? 2.654 6.055 -10.735 1.00 55.47 82 VAL A C 1
ATOM 674 O O . VAL A 1 82 ? 1.593 6.516 -10.310 1.00 55.47 82 VAL A O 1
ATOM 677 N N . ASN A 1 83 ? 3.820 6.601 -10.398 1.00 52.03 83 ASN A N 1
ATOM 678 C CA . ASN A 1 83 ? 3.890 7.948 -9.851 1.00 52.03 83 ASN A CA 1
ATOM 679 C C . ASN A 1 83 ? 3.343 8.897 -10.921 1.00 52.03 83 ASN A C 1
ATOM 681 O O . ASN A 1 83 ? 3.796 8.841 -12.063 1.00 52.03 83 ASN A O 1
ATOM 685 N N . LYS A 1 84 ? 2.429 9.813 -10.565 1.00 45.25 84 LYS A N 1
ATOM 686 C CA . LYS A 1 84 ? 1.814 10.779 -11.504 1.00 45.25 84 LYS A CA 1
ATOM 687 C C . LYS A 1 84 ? 2.814 11.625 -12.323 1.00 45.25 84 LYS A C 1
ATOM 689 O O . LYS A 1 84 ? 2.367 12.369 -13.182 1.00 45.25 84 LYS A O 1
ATOM 694 N N . ASN A 1 85 ? 4.129 11.505 -12.090 1.00 40.78 85 ASN A N 1
ATOM 695 C CA . ASN A 1 85 ? 5.207 12.095 -12.888 1.00 40.78 85 ASN A CA 1
ATOM 696 C C . ASN A 1 85 ? 6.460 11.200 -13.082 1.00 40.78 85 ASN A C 1
ATOM 698 O O . ASN A 1 85 ? 7.526 11.736 -13.370 1.00 40.78 85 ASN A O 1
ATOM 702 N N . PHE A 1 86 ? 6.400 9.867 -12.948 1.00 37.28 86 PHE A N 1
ATOM 703 C CA . PHE A 1 86 ? 7.582 9.018 -13.198 1.00 37.28 86 PHE A CA 1
ATOM 704 C C . PHE A 1 86 ? 7.297 7.950 -14.258 1.00 37.28 86 PHE A C 1
ATOM 706 O O . PHE A 1 86 ? 6.705 6.915 -13.982 1.00 37.28 86 PHE A O 1
ATOM 713 N N . LYS A 1 87 ? 7.735 8.235 -15.491 1.00 41.56 87 LYS A N 1
ATOM 714 C CA . LYS A 1 87 ? 7.913 7.256 -16.567 1.00 41.56 87 LYS A CA 1
ATOM 715 C C . LYS A 1 87 ? 9.323 6.693 -16.453 1.00 41.56 87 LYS A C 1
ATOM 717 O O . LYS A 1 87 ? 10.253 7.477 -16.605 1.00 41.56 87 LYS A O 1
ATOM 722 N N . THR A 1 88 ? 9.494 5.388 -16.247 1.00 33.62 88 THR A N 1
ATOM 723 C CA . THR A 1 88 ? 10.584 4.587 -16.848 1.00 33.62 88 THR A CA 1
ATOM 724 C C . THR A 1 88 ? 10.390 3.108 -16.516 1.00 33.62 88 THR A C 1
ATOM 726 O O . THR A 1 88 ? 10.476 2.714 -15.355 1.00 33.62 88 THR A O 1
ATOM 729 N N . VAL A 1 89 ? 10.252 2.300 -17.570 1.00 40.97 89 VAL A N 1
ATOM 730 C CA . VAL A 1 89 ? 10.442 0.845 -17.559 1.00 40.97 89 VAL A CA 1
ATOM 731 C C . VAL A 1 89 ? 11.918 0.553 -17.287 1.00 40.97 89 VAL A C 1
ATOM 733 O O . VAL A 1 89 ? 12.772 0.874 -18.114 1.00 40.97 89 VAL A O 1
ATOM 736 N N . LEU A 1 90 ? 12.238 -0.065 -16.149 1.00 40.00 90 LEU A N 1
ATOM 737 C CA . LEU A 1 90 ? 13.580 -0.590 -15.901 1.00 40.00 90 LEU A CA 1
ATOM 738 C C . LEU A 1 90 ? 13.641 -2.056 -16.331 1.00 40.00 90 LEU A C 1
ATOM 740 O O . LEU A 1 90 ? 13.184 -2.963 -15.639 1.00 40.00 90 LEU A O 1
ATOM 744 N N . LYS A 1 91 ? 14.230 -2.266 -17.509 1.00 37.31 91 LYS A N 1
ATOM 745 C CA . LYS A 1 91 ? 14.717 -3.565 -17.974 1.00 37.31 91 LYS A CA 1
ATOM 746 C C . LYS A 1 91 ? 15.889 -3.971 -17.072 1.00 37.31 91 LYS A C 1
ATOM 748 O O . LYS A 1 91 ? 16.815 -3.185 -16.892 1.00 37.31 91 LYS A O 1
ATOM 753 N N . LYS A 1 92 ? 15.860 -5.180 -16.503 1.00 36.41 92 LYS A N 1
ATOM 754 C CA . LYS A 1 92 ? 16.985 -5.725 -15.729 1.00 36.41 92 LYS A CA 1
ATOM 755 C C . LYS A 1 92 ? 18.169 -5.968 -16.660 1.00 36.41 92 LYS A C 1
ATOM 757 O O . LYS A 1 92 ? 18.043 -6.660 -17.669 1.00 36.41 92 LYS A O 1
ATOM 762 N N . GLU A 1 93 ? 19.309 -5.398 -16.302 1.00 41.06 93 GLU A N 1
ATOM 763 C CA . GLU A 1 93 ? 20.559 -5.570 -17.025 1.00 41.06 93 GLU A CA 1
ATOM 764 C C . GLU A 1 93 ? 21.150 -6.953 -16.734 1.00 41.06 93 GLU A C 1
ATOM 766 O O . GLU A 1 93 ? 21.432 -7.290 -15.585 1.00 41.06 93 GLU A O 1
ATOM 771 N N . ASN A 1 94 ? 21.312 -7.758 -17.788 1.00 34.69 94 ASN A N 1
ATOM 772 C CA . ASN A 1 94 ? 22.377 -8.750 -17.899 1.00 34.69 94 ASN A CA 1
ATOM 773 C C . ASN A 1 94 ? 22.634 -9.107 -19.380 1.00 34.69 94 ASN A C 1
ATOM 775 O O . ASN A 1 94 ? 21.794 -9.704 -20.045 1.00 34.69 94 ASN A O 1
ATOM 779 N N . MET A 1 95 ? 23.860 -8.798 -19.814 1.00 34.25 95 MET A N 1
ATOM 780 C CA . MET A 1 95 ? 24.614 -9.263 -20.995 1.00 34.25 95 MET A CA 1
ATOM 781 C C . MET A 1 95 ? 24.457 -8.593 -22.382 1.00 34.25 95 MET A C 1
ATOM 783 O O . MET A 1 95 ? 23.361 -8.218 -22.794 1.00 34.25 95 MET A O 1
ATOM 787 N N . PRO A 1 96 ? 25.584 -8.457 -23.129 1.00 41.16 96 PRO A N 1
ATOM 788 C CA . PRO A 1 96 ? 25.688 -7.650 -24.337 1.00 41.16 96 PRO A CA 1
ATOM 789 C C . PRO A 1 96 ? 25.390 -8.480 -25.589 1.00 41.16 96 PRO A C 1
ATOM 791 O O . PRO A 1 96 ? 26.007 -9.521 -25.791 1.00 41.16 96 PRO A O 1
ATOM 794 N N . PHE A 1 97 ? 24.542 -7.991 -26.493 1.00 35.94 97 PHE A N 1
ATOM 795 C CA . PHE A 1 97 ? 24.700 -8.294 -27.917 1.00 35.94 97 PHE A CA 1
ATOM 796 C C . PHE A 1 97 ? 24.004 -7.232 -28.766 1.00 35.94 97 PHE A C 1
ATOM 798 O O . PHE A 1 97 ? 22.824 -6.935 -28.593 1.00 35.94 97 PHE A O 1
ATOM 805 N N . GLY A 1 98 ? 24.777 -6.612 -29.656 1.00 41.34 98 GLY A N 1
ATOM 806 C CA . GLY A 1 98 ? 24.310 -5.539 -30.517 1.00 41.34 98 GLY A CA 1
ATOM 807 C C . GLY A 1 98 ? 23.276 -6.006 -31.537 1.00 41.34 98 GLY A C 1
ATOM 808 O O . GLY A 1 98 ? 23.378 -7.096 -32.092 1.00 41.34 98 GLY A O 1
ATOM 809 N N . LYS A 1 99 ? 22.329 -5.124 -31.851 1.00 36.06 99 LYS A N 1
ATOM 810 C CA . LYS A 1 99 ? 22.233 -4.429 -33.143 1.00 36.06 99 LYS A CA 1
ATOM 811 C C . LYS A 1 99 ? 21.110 -3.393 -33.068 1.00 36.06 99 LYS A C 1
ATOM 813 O O . LYS A 1 99 ? 20.169 -3.526 -32.295 1.00 36.06 99 LYS A O 1
ATOM 818 N N . ALA A 1 100 ? 21.31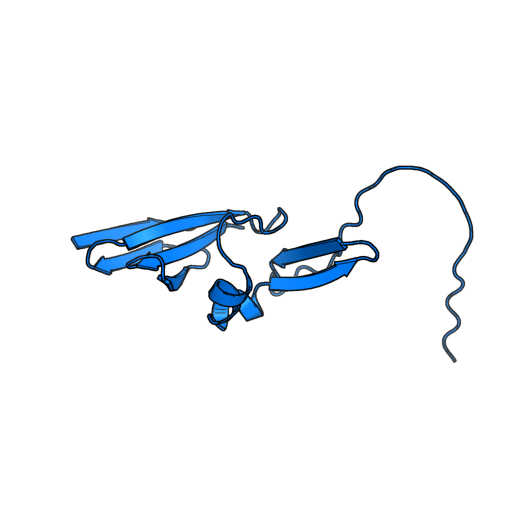5 -2.328 -33.833 1.00 38.84 100 ALA A N 1
ATOM 819 C CA . ALA A 1 100 ? 20.509 -1.121 -33.919 1.00 38.84 100 ALA A CA 1
ATOM 820 C C . ALA A 1 100 ? 19.007 -1.381 -34.098 1.00 38.84 100 ALA A C 1
ATOM 822 O O . ALA A 1 100 ? 18.619 -2.265 -34.856 1.00 38.84 100 ALA A O 1
ATOM 823 N N . PHE A 1 101 ? 18.186 -0.503 -33.521 1.00 41.03 101 PHE A N 1
ATOM 824 C CA . PHE A 1 101 ? 16.858 -0.225 -34.055 1.00 41.03 101 PHE A CA 1
ATOM 825 C C . PHE A 1 101 ? 16.805 1.247 -34.456 1.00 41.03 101 PHE A C 1
ATOM 827 O O . PHE A 1 101 ? 16.778 2.153 -33.625 1.00 41.03 101 PHE A O 1
ATOM 834 N N . THR A 1 102 ? 16.879 1.462 -35.765 1.00 43.59 102 THR A N 1
ATOM 835 C CA . THR A 1 102 ? 16.562 2.710 -36.448 1.00 43.59 102 THR A CA 1
ATOM 836 C C . THR A 1 102 ? 15.101 3.064 -36.186 1.00 43.59 102 THR A C 1
ATOM 838 O O . THR A 1 102 ? 14.201 2.279 -36.475 1.00 43.59 102 THR A O 1
ATOM 841 N N . SER A 1 103 ? 14.858 4.269 -35.671 1.00 37.88 103 SER A N 1
ATOM 842 C CA . SER A 1 103 ? 13.532 4.880 -35.726 1.00 37.88 103 SER A CA 1
ATOM 843 C C . SER A 1 103 ? 13.237 5.211 -37.187 1.00 37.88 103 SER A C 1
ATOM 845 O O . SER A 1 103 ? 13.866 6.099 -37.757 1.00 37.88 103 SER A O 1
ATOM 847 N N . THR A 1 104 ? 12.322 4.469 -37.807 1.00 33.41 104 THR A N 1
ATOM 848 C CA . THR A 1 104 ? 11.595 4.956 -38.982 1.00 33.41 104 THR A CA 1
ATOM 849 C C . THR A 1 104 ? 10.209 5.332 -38.488 1.00 33.41 104 THR A C 1
ATOM 851 O O . THR A 1 104 ? 9.397 4.457 -38.201 1.00 33.41 104 THR A O 1
ATOM 854 N N . ASN A 1 105 ? 9.972 6.631 -38.335 1.00 35.84 105 ASN A N 1
ATOM 855 C CA . ASN A 1 105 ? 8.629 7.193 -38.373 1.00 35.84 105 ASN A CA 1
ATOM 856 C C . ASN A 1 105 ? 8.473 7.894 -39.727 1.00 35.84 105 ASN A C 1
ATOM 858 O O . ASN A 1 105 ? 9.445 8.457 -40.230 1.00 35.84 105 ASN A O 1
ATOM 862 N N . LEU A 1 106 ? 7.268 7.741 -40.277 1.00 39.50 106 LEU A N 1
ATOM 863 C CA . LEU A 1 106 ? 6.770 8.142 -41.598 1.00 39.50 106 LEU A CA 1
ATOM 864 C C . LEU A 1 106 ? 7.222 9.525 -42.085 1.00 39.50 106 LEU A C 1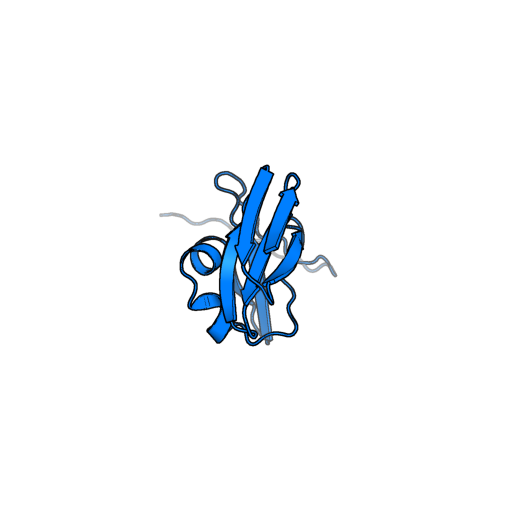
ATOM 866 O O . LEU A 1 106 ? 7.236 10.466 -41.260 1.00 39.50 106 LEU A O 1
#

Nearest PDB structures (foldseek):
  8rrh-assembly1_E  TM=7.400E-01  e=2.744E-02  Homo sapiens
  8z5g-assembly1_A  TM=8.100E-01  e=9.213E-01  Escherichia coli K-12
  9bog-assembly1_D  TM=4.156E-01  e=2.351E+00  Escherichia coli
  4jhp-assembly1_B  TM=3.888E-01  e=2.493E+00  Homo sapiens

Radius of gyration: 17.76 Å; Cα contacts (8 Å, |Δi|>4): 144; chains: 1; bounding box: 38×28×60 Å